Protein AF-A0A3Q9UR50-F1 (afdb_monomer_lite)

Sequence (77 aa):
MTDHLAALRSSLHARIRLAAEARRTARTKPTTCPHTWETFKQTVTVENTGFAGRAWFKVKGCRRCKAKALVDYVVES

Organism: NCBI:txid1328866

Secondary structure (DSSP, 8-state):
-HHHHHHHHHHHHHHHHHHHHHHHHHHHS----SSPPEEEEEEPPP--TT--SEEEEEEEE-TTT--EEEEEEEEE-

Structure (mmCIF, N/CA/C/O backbone):
data_AF-A0A3Q9UR50-F1
#
_entry.id   AF-A0A3Q9UR50-F1
#
loop_
_atom_site.group_PDB
_atom_site.id
_atom_site.type_symbol
_atom_site.label_atom_id
_atom_site.label_alt_id
_atom_site.label_comp_id
_atom_site.label_asym_id
_atom_site.label_entity_id
_atom_site.label_seq_id
_atom_site.pdbx_PDB_ins_code
_atom_site.Cartn_x
_atom_site.Cartn_y
_atom_site.Cartn_z
_atom_site.occupancy
_atom_site.B_iso_or_equiv
_atom_site.auth_seq_id
_atom_site.auth_comp_id
_atom_site.auth_asym_id
_atom_site.auth_atom_id
_atom_site.pdbx_PDB_model_num
ATOM 1 N N . MET A 1 1 ? 33.387 -0.510 -21.760 1.00 59.25 1 MET A N 1
ATOM 2 C CA . MET A 1 1 ? 31.910 -0.646 -21.893 1.00 59.25 1 MET A CA 1
ATOM 3 C C . MET A 1 1 ? 31.283 -1.460 -20.759 1.00 59.25 1 MET A C 1
ATOM 5 O O . MET A 1 1 ? 30.192 -1.119 -20.319 1.00 59.25 1 MET A O 1
ATOM 9 N N . THR A 1 2 ? 31.958 -2.495 -20.256 1.00 69.50 2 THR A N 1
ATOM 10 C CA . THR A 1 2 ? 31.530 -3.333 -19.118 1.00 69.50 2 THR A CA 1
ATOM 11 C C . THR A 1 2 ? 31.399 -2.565 -17.799 1.00 69.50 2 THR A C 1
ATOM 13 O O . THR A 1 2 ? 30.435 -2.781 -17.067 1.00 69.50 2 THR A O 1
ATOM 16 N N . ASP A 1 3 ? 32.289 -1.607 -17.537 1.00 78.62 3 ASP A N 1
ATOM 17 C CA . ASP A 1 3 ? 32.291 -0.840 -16.279 1.00 78.62 3 ASP A CA 1
ATOM 18 C C . ASP A 1 3 ? 31.068 0.073 -16.140 1.00 78.62 3 ASP A C 1
ATOM 20 O O . ASP A 1 3 ? 30.512 0.233 -15.055 1.00 78.62 3 ASP A O 1
ATOM 24 N N . HIS A 1 4 ? 30.584 0.615 -17.261 1.00 78.38 4 HIS A N 1
ATOM 25 C CA . HIS A 1 4 ? 29.376 1.435 -17.285 1.00 78.38 4 HIS A CA 1
ATOM 26 C C . HIS A 1 4 ? 28.124 0.605 -16.969 1.00 78.38 4 HIS A C 1
ATOM 28 O O . HIS A 1 4 ? 27.289 1.012 -16.162 1.00 78.38 4 HIS A O 1
ATOM 34 N N . LEU A 1 5 ? 28.021 -0.604 -17.532 1.00 85.75 5 LEU A N 1
ATOM 35 C CA . LEU A 1 5 ? 26.926 -1.530 -17.230 1.00 85.75 5 LEU A CA 1
ATOM 36 C C . LEU A 1 5 ? 26.971 -2.012 -15.772 1.00 85.75 5 LEU A C 1
ATOM 38 O O . LEU A 1 5 ? 25.926 -2.113 -15.124 1.00 85.75 5 LEU A O 1
ATOM 42 N N . ALA A 1 6 ? 28.167 -2.254 -15.228 1.00 85.12 6 ALA A N 1
ATOM 43 C CA . ALA A 1 6 ? 28.350 -2.600 -13.821 1.00 85.12 6 ALA A CA 1
ATOM 44 C C . ALA A 1 6 ? 27.912 -1.457 -12.888 1.00 85.12 6 ALA A C 1
ATOM 46 O O . ALA A 1 6 ? 27.191 -1.695 -11.914 1.00 85.12 6 ALA A O 1
ATOM 47 N N . ALA A 1 7 ? 28.265 -0.211 -13.220 1.00 84.94 7 ALA A N 1
ATOM 48 C CA . ALA A 1 7 ? 27.844 0.972 -12.473 1.00 84.94 7 ALA A CA 1
ATOM 49 C C . ALA A 1 7 ? 26.317 1.162 -12.500 1.00 84.94 7 ALA A C 1
ATOM 51 O O . ALA A 1 7 ? 25.700 1.379 -11.453 1.00 84.94 7 ALA A O 1
ATOM 52 N N . LEU A 1 8 ? 25.684 0.997 -13.668 1.00 89.00 8 LEU A N 1
ATOM 53 C CA . LEU A 1 8 ? 24.226 1.075 -13.803 1.00 89.00 8 LEU A CA 1
ATOM 54 C C . LEU A 1 8 ? 23.527 0.008 -12.955 1.00 89.00 8 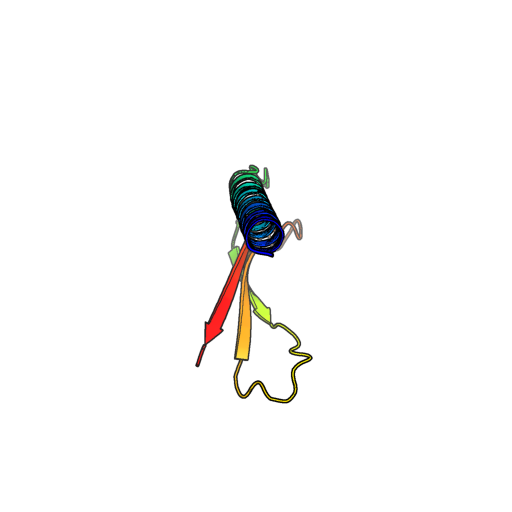LEU A C 1
ATOM 56 O O . LEU A 1 8 ? 22.617 0.334 -12.186 1.00 89.00 8 LEU A O 1
ATOM 60 N N . ARG A 1 9 ? 23.997 -1.243 -13.021 1.00 90.19 9 ARG A N 1
ATOM 61 C CA . ARG A 1 9 ? 23.463 -2.354 -12.221 1.00 90.19 9 ARG A CA 1
ATOM 62 C C . ARG A 1 9 ? 23.612 -2.102 -10.721 1.00 90.19 9 ARG A C 1
ATOM 64 O O . ARG A 1 9 ? 22.663 -2.321 -9.969 1.00 90.19 9 ARG A O 1
ATOM 71 N N . SER A 1 10 ? 24.769 -1.606 -10.288 1.00 89.50 10 SER A N 1
ATOM 72 C CA . SER A 1 10 ? 25.012 -1.249 -8.887 1.00 89.50 10 SER A CA 1
ATOM 73 C C . SER A 1 10 ? 24.052 -0.153 -8.408 1.00 89.50 10 SER A C 1
ATOM 75 O O . SER A 1 10 ? 23.394 -0.311 -7.376 1.00 89.50 10 SER A O 1
ATOM 77 N N . SER A 1 11 ? 23.870 0.908 -9.205 1.00 86.12 11 SER A N 1
ATOM 78 C CA . SER A 1 11 ? 22.947 1.999 -8.865 1.00 86.12 11 SER A CA 1
ATOM 79 C C . SER A 1 11 ? 21.489 1.528 -8.779 1.00 86.12 11 SER A C 1
ATOM 81 O O . SER A 1 11 ? 20.761 1.919 -7.865 1.00 86.12 11 SER A O 1
ATOM 83 N N . LEU A 1 12 ? 21.069 0.623 -9.670 1.00 90.00 12 LEU A N 1
ATOM 84 C CA . LEU A 1 12 ? 19.735 0.031 -9.643 1.00 90.00 12 LEU A CA 1
ATOM 85 C C . LEU A 1 12 ? 19.520 -0.779 -8.360 1.00 90.00 12 LEU A C 1
ATOM 87 O O . LEU A 1 12 ? 18.519 -0.587 -7.670 1.00 90.00 12 LEU A O 1
ATOM 91 N N . HIS A 1 13 ? 20.474 -1.639 -7.994 1.00 90.81 13 HIS A N 1
ATOM 92 C CA . HIS A 1 13 ? 20.385 -2.414 -6.757 1.00 90.81 13 HIS A CA 1
ATOM 93 C C . HIS A 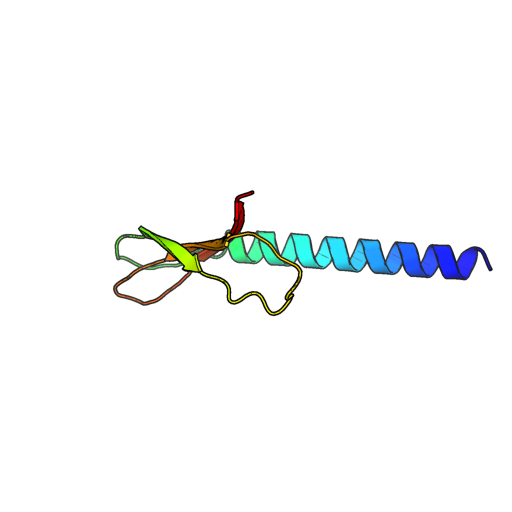1 13 ? 20.366 -1.524 -5.510 1.00 90.81 13 HIS A C 1
ATOM 95 O O . HIS A 1 13 ? 19.631 -1.828 -4.569 1.00 90.81 13 HIS A O 1
ATOM 101 N N . ALA A 1 14 ? 21.120 -0.421 -5.495 1.00 87.62 14 ALA A N 1
ATOM 102 C CA . ALA A 1 14 ? 21.081 0.551 -4.404 1.00 87.62 14 ALA A CA 1
ATOM 103 C C . ALA A 1 14 ? 19.691 1.196 -4.273 1.00 87.62 14 ALA A C 1
ATOM 105 O O . ALA A 1 14 ? 19.122 1.224 -3.181 1.00 87.62 14 ALA A O 1
ATOM 106 N N . ARG A 1 15 ? 19.088 1.623 -5.392 1.00 84.06 15 ARG A N 1
ATOM 107 C CA . ARG A 1 15 ? 17.731 2.197 -5.413 1.00 84.06 15 ARG A CA 1
ATOM 108 C C . ARG A 1 15 ? 16.668 1.198 -4.956 1.00 84.06 15 ARG A C 1
ATOM 110 O O . ARG A 1 15 ? 15.779 1.570 -4.192 1.00 84.06 15 ARG A O 1
ATOM 117 N N . ILE A 1 16 ? 16.777 -0.068 -5.365 1.00 87.25 16 ILE A N 1
ATOM 118 C CA . ILE A 1 16 ? 15.882 -1.142 -4.905 1.00 87.25 16 ILE A CA 1
ATOM 119 C C . ILE A 1 16 ? 16.003 -1.330 -3.388 1.00 87.25 16 ILE A C 1
ATOM 121 O O . ILE A 1 16 ? 14.986 -1.432 -2.700 1.00 87.25 16 ILE A O 1
ATOM 125 N N . ARG A 1 17 ? 17.232 -1.335 -2.854 1.00 87.69 17 ARG A N 1
ATOM 126 C CA . ARG A 1 17 ? 17.487 -1.485 -1.414 1.00 87.69 17 ARG A CA 1
ATOM 127 C C . ARG A 1 17 ? 16.862 -0.345 -0.610 1.00 87.69 17 ARG A C 1
ATOM 129 O O . ARG A 1 17 ? 16.117 -0.616 0.327 1.00 87.69 17 ARG A O 1
ATOM 136 N N . LEU A 1 18 ? 17.092 0.899 -1.034 1.00 81.75 18 LEU A N 1
ATOM 137 C CA . LEU A 1 18 ? 16.522 2.094 -0.404 1.00 81.75 18 LEU A CA 1
ATOM 138 C C . LEU A 1 18 ? 14.989 2.073 -0.428 1.00 81.75 18 LEU A C 1
ATOM 140 O O . LEU A 1 18 ? 14.347 2.350 0.581 1.00 81.75 18 LEU A O 1
ATOM 144 N N . ALA A 1 19 ? 14.387 1.679 -1.553 1.00 74.50 19 ALA A N 1
ATOM 145 C CA . ALA A 1 19 ? 12.936 1.557 -1.659 1.00 74.50 19 ALA A CA 1
ATOM 146 C C . ALA A 1 19 ? 12.373 0.464 -0.732 1.00 74.50 19 ALA A C 1
ATOM 148 O O . ALA A 1 19 ? 11.330 0.655 -0.104 1.00 74.50 19 ALA A O 1
ATOM 149 N N . ALA A 1 20 ? 13.058 -0.677 -0.616 1.00 80.12 20 ALA A N 1
ATOM 150 C CA . ALA A 1 20 ? 12.661 -1.754 0.286 1.00 80.12 20 ALA A CA 1
ATOM 151 C C . ALA A 1 20 ? 12.780 -1.345 1.763 1.00 80.12 20 ALA A C 1
ATOM 153 O O . ALA A 1 20 ? 11.925 -1.689 2.579 1.00 80.12 20 ALA A O 1
ATOM 154 N N . GLU A 1 21 ? 13.820 -0.597 2.116 1.00 77.81 21 GLU A N 1
ATOM 155 C CA . GLU A 1 21 ? 14.020 -0.072 3.464 1.00 77.81 21 GLU A CA 1
ATOM 156 C C . GLU A 1 21 ? 12.982 0.989 3.829 1.00 77.81 21 GLU A C 1
ATOM 158 O O . GLU A 1 21 ? 12.323 0.848 4.853 1.00 77.81 21 GLU A O 1
ATOM 163 N N . ALA A 1 22 ? 12.711 1.952 2.944 1.00 71.62 22 ALA A N 1
ATOM 164 C CA . ALA A 1 22 ? 11.649 2.938 3.141 1.00 71.62 22 ALA A CA 1
ATOM 165 C C . ALA A 1 22 ? 10.275 2.279 3.370 1.00 71.62 22 ALA A C 1
ATOM 167 O O . ALA A 1 22 ? 9.530 2.687 4.262 1.00 71.62 22 ALA A O 1
ATOM 168 N N . ARG A 1 23 ? 9.956 1.213 2.619 1.00 70.75 23 ARG A N 1
ATOM 169 C CA . ARG A 1 23 ? 8.730 0.417 2.821 1.00 70.75 23 ARG A CA 1
ATOM 170 C C . ARG A 1 23 ? 8.700 -0.270 4.187 1.00 70.75 23 ARG A C 1
ATOM 172 O O . ARG A 1 23 ? 7.659 -0.266 4.839 1.00 70.75 23 ARG A O 1
ATOM 179 N N . ARG A 1 24 ? 9.823 -0.846 4.632 1.00 68.31 24 ARG A N 1
ATOM 180 C CA . ARG A 1 24 ? 9.933 -1.467 5.964 1.00 68.31 24 ARG A CA 1
ATOM 181 C C . ARG A 1 24 ? 9.744 -0.435 7.074 1.00 68.31 24 ARG A C 1
ATOM 183 O O . ARG A 1 24 ? 8.920 -0.664 7.951 1.00 68.31 24 ARG A O 1
ATOM 190 N N . THR A 1 25 ? 10.407 0.714 6.984 1.00 62.44 25 THR A N 1
ATOM 191 C CA . THR A 1 25 ? 10.294 1.802 7.967 1.00 62.44 25 THR A CA 1
ATOM 192 C C . THR A 1 25 ? 8.881 2.382 8.026 1.00 62.44 25 THR A C 1
ATOM 194 O O . THR A 1 25 ? 8.351 2.622 9.110 1.00 62.44 25 THR A O 1
ATOM 197 N N . ALA A 1 26 ? 8.228 2.564 6.873 1.00 61.94 26 ALA A N 1
ATOM 198 C CA . ALA A 1 26 ? 6.830 2.987 6.817 1.00 61.94 26 ALA A CA 1
ATOM 199 C C . ALA A 1 26 ? 5.898 1.960 7.480 1.00 61.94 26 ALA A C 1
ATOM 201 O O . ALA A 1 26 ? 4.993 2.343 8.217 1.00 61.94 26 ALA A O 1
ATOM 202 N N . ARG A 1 27 ? 6.162 0.661 7.283 1.00 61.38 27 ARG A N 1
ATOM 203 C CA . ARG A 1 27 ? 5.412 -0.438 7.907 1.00 61.38 27 ARG A CA 1
ATOM 204 C C . ARG A 1 27 ? 5.585 -0.510 9.425 1.00 61.38 27 ARG A C 1
ATOM 206 O O . ARG A 1 27 ? 4.656 -0.930 10.108 1.00 61.38 27 ARG A O 1
ATOM 213 N N . THR A 1 28 ? 6.745 -0.128 9.953 1.00 55.59 28 THR A N 1
ATOM 214 C CA . THR A 1 28 ? 7.042 -0.186 11.393 1.00 55.59 28 THR A CA 1
ATOM 215 C C . THR A 1 28 ? 6.696 1.089 12.150 1.00 55.59 28 THR A C 1
ATOM 217 O O . THR A 1 28 ? 6.777 1.080 13.375 1.00 55.59 28 THR A O 1
ATOM 220 N N . LYS A 1 29 ? 6.322 2.186 11.475 1.00 54.72 29 LYS A N 1
ATOM 221 C CA . LYS A 1 29 ? 5.941 3.420 12.170 1.00 54.72 29 LYS A CA 1
ATOM 222 C C . LYS A 1 29 ? 4.675 3.149 12.996 1.00 54.72 29 LYS A C 1
ATOM 224 O O . LYS A 1 29 ? 3.631 2.867 12.403 1.00 54.72 29 LYS A O 1
ATOM 229 N N . PRO A 1 30 ? 4.724 3.240 14.339 1.00 55.47 30 PRO A N 1
ATOM 230 C CA . PRO A 1 30 ? 3.544 3.039 15.159 1.00 55.47 30 PRO A CA 1
ATOM 231 C C . PRO A 1 30 ? 2.572 4.168 14.848 1.00 55.47 30 PRO A C 1
ATOM 233 O O . PRO A 1 30 ? 2.808 5.331 15.175 1.00 55.47 30 PRO A O 1
ATOM 236 N N . THR A 1 31 ? 1.477 3.849 14.177 1.00 63.06 31 THR A N 1
ATOM 237 C CA . THR A 1 31 ? 0.367 4.779 14.071 1.00 63.06 31 THR A CA 1
ATOM 238 C C . THR A 1 31 ? -0.395 4.720 15.387 1.00 63.06 31 THR A C 1
ATOM 240 O O . THR A 1 31 ? -1.250 3.859 15.589 1.00 63.06 31 THR A O 1
ATOM 243 N N . THR A 1 32 ? -0.035 5.616 16.305 1.00 68.94 32 THR A N 1
ATOM 244 C CA . THR A 1 32 ? -0.648 5.800 17.625 1.00 68.94 32 THR A CA 1
ATOM 245 C C . THR A 1 32 ? -2.059 6.374 17.481 1.00 68.94 32 THR A C 1
ATOM 247 O O . THR A 1 32 ? -2.327 7.534 17.771 1.00 68.94 32 THR A O 1
ATOM 250 N N . CYS A 1 33 ? -2.988 5.570 16.968 1.00 74.25 33 CYS A N 1
ATOM 251 C CA . CYS A 1 33 ? -4.403 5.913 16.956 1.00 74.25 33 CYS A CA 1
ATOM 252 C C . CYS A 1 33 ? -5.129 5.060 18.002 1.00 74.25 33 CYS A C 1
ATOM 254 O O . CYS A 1 33 ? -5.031 3.835 17.915 1.00 74.25 33 CYS A O 1
ATOM 256 N N . PRO A 1 34 ? -5.869 5.675 18.945 1.00 81.25 34 PRO A N 1
ATOM 257 C CA . PRO A 1 34 ? -6.618 4.948 19.973 1.00 81.25 34 PRO A CA 1
ATOM 258 C C . PRO A 1 34 ? -7.901 4.292 19.437 1.00 81.25 34 PRO A C 1
ATOM 260 O O . PRO A 1 34 ? -8.577 3.571 20.160 1.00 81.25 34 PRO A O 1
ATOM 263 N N . HIS A 1 35 ? -8.273 4.564 18.186 1.00 83.88 35 HIS A N 1
ATOM 264 C CA . HIS A 1 35 ? -9.476 4.021 17.566 1.00 83.88 35 HIS A CA 1
ATOM 265 C C . HIS A 1 35 ? -9.194 2.712 16.827 1.00 83.88 35 HIS A C 1
ATOM 267 O O . HIS A 1 35 ? -8.059 2.421 16.444 1.00 83.88 35 HIS A O 1
ATOM 273 N N . THR A 1 36 ? -10.264 1.970 16.543 1.00 82.38 36 THR A N 1
ATOM 274 C CA . THR A 1 36 ? -10.209 0.736 15.763 1.00 82.38 36 THR A CA 1
ATOM 275 C C . THR A 1 36 ? -9.580 0.965 14.391 1.00 82.38 36 THR A C 1
ATOM 277 O O . THR A 1 36 ? -9.953 1.874 13.643 1.00 82.38 36 THR A O 1
ATOM 280 N N . TRP A 1 37 ? -8.620 0.102 14.068 1.00 83.06 37 TRP A N 1
ATOM 281 C CA . TRP A 1 37 ? -8.007 0.024 12.753 1.00 83.06 37 TRP A CA 1
ATOM 282 C C . TRP A 1 37 ? -8.749 -0.995 11.899 1.00 83.06 37 TRP A C 1
ATOM 284 O O . TRP A 1 37 ? -8.845 -2.162 12.267 1.00 83.06 37 TRP A O 1
ATOM 294 N N . GLU A 1 38 ? -9.207 -0.562 10.735 1.00 83.06 38 GLU A N 1
ATOM 295 C CA . GLU A 1 38 ? -9.939 -1.369 9.765 1.00 83.06 38 GLU A CA 1
ATOM 296 C C . GLU A 1 38 ? -9.128 -1.494 8.469 1.00 83.06 38 GLU A C 1
ATOM 298 O O . GLU A 1 38 ? -8.251 -0.676 8.169 1.00 83.06 38 GLU A O 1
ATOM 303 N N . THR A 1 39 ? -9.409 -2.537 7.691 1.00 84.44 39 THR A N 1
ATOM 304 C CA . THR A 1 39 ? -8.816 -2.730 6.366 1.00 84.44 39 THR A CA 1
ATOM 305 C C . THR A 1 39 ? -9.794 -2.273 5.292 1.00 84.44 39 THR A C 1
ATOM 307 O O . THR A 1 39 ? -10.926 -2.738 5.229 1.00 84.44 39 THR A O 1
ATOM 310 N N . PHE A 1 40 ? -9.330 -1.393 4.412 1.00 82.12 40 PHE A N 1
ATOM 311 C CA . PHE A 1 40 ? -10.102 -0.811 3.321 1.00 82.12 40 PHE A CA 1
ATOM 312 C C . PHE A 1 40 ? -9.521 -1.227 1.972 1.00 82.12 40 PHE A C 1
ATOM 314 O O . PHE A 1 40 ? -8.309 -1.398 1.835 1.00 82.12 40 PHE A O 1
ATOM 321 N N . LYS A 1 41 ? -10.378 -1.333 0.953 1.00 82.44 41 LYS A N 1
ATOM 322 C CA . LYS A 1 41 ? -9.944 -1.375 -0.447 1.00 82.44 41 LYS A CA 1
ATOM 323 C C . LYS A 1 41 ? -9.948 0.052 -0.991 1.00 82.44 41 LYS A C 1
ATOM 325 O O . LYS A 1 41 ? -10.995 0.691 -1.024 1.00 82.44 41 LYS A O 1
ATOM 330 N N . GLN A 1 42 ? -8.788 0.555 -1.397 1.00 77.75 42 GLN A N 1
ATOM 331 C CA . GLN A 1 42 ? -8.666 1.824 -2.107 1.00 77.75 42 GLN A CA 1
ATOM 332 C C . GLN A 1 42 ? -8.416 1.528 -3.585 1.00 77.75 42 GLN A C 1
ATOM 334 O O . GLN A 1 42 ? -7.319 1.117 -3.955 1.00 77.75 42 GLN A O 1
ATOM 339 N N . THR A 1 43 ? -9.440 1.716 -4.415 1.00 75.12 43 THR A N 1
ATOM 340 C CA . THR A 1 43 ? -9.352 1.528 -5.868 1.00 75.12 43 THR A CA 1
ATOM 341 C C . THR A 1 43 ? -8.292 2.447 -6.467 1.00 75.12 43 THR A C 1
ATOM 343 O O . THR A 1 43 ? -8.180 3.609 -6.068 1.00 75.12 43 THR A O 1
ATOM 346 N N . VAL A 1 44 ? -7.516 1.925 -7.414 1.00 73.38 44 VAL A N 1
ATOM 347 C CA . VAL A 1 44 ? -6.535 2.705 -8.175 1.00 73.38 44 VAL A CA 1
ATOM 348 C C . VAL A 1 44 ? -7.136 3.077 -9.519 1.00 73.38 44 VAL A C 1
ATOM 350 O O . VAL A 1 44 ? -7.670 2.216 -10.216 1.00 73.38 44 VAL A O 1
ATOM 353 N N . THR A 1 45 ? -7.040 4.351 -9.887 1.00 71.06 45 THR A N 1
ATOM 354 C CA . THR A 1 45 ? -7.295 4.774 -11.264 1.00 71.06 45 THR A CA 1
ATOM 355 C C . THR A 1 45 ? -6.088 4.372 -12.095 1.00 71.06 45 THR A C 1
ATOM 357 O O . THR A 1 45 ? -4.974 4.819 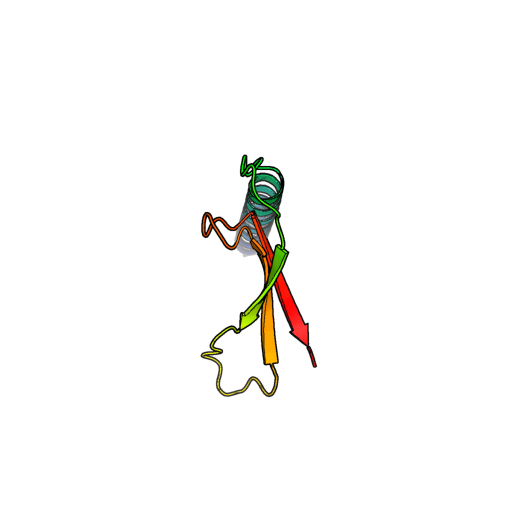-11.830 1.00 71.06 45 THR A O 1
ATOM 360 N N . VAL A 1 46 ? -6.293 3.479 -13.057 1.00 66.19 46 VAL A N 1
ATOM 361 C CA . VAL A 1 46 ? -5.214 2.981 -13.907 1.00 66.19 46 VAL A CA 1
ATOM 362 C C . VAL A 1 46 ? -5.130 3.868 -15.144 1.00 66.19 46 VAL A C 1
ATOM 364 O O . VAL A 1 46 ? -6.068 3.926 -15.927 1.00 66.19 46 VAL A O 1
ATOM 367 N N . GLU A 1 47 ? -4.010 4.569 -15.308 1.00 73.81 47 GLU A N 1
ATOM 368 C CA . GLU A 1 47 ? -3.748 5.415 -16.486 1.00 73.81 47 GLU A CA 1
ATOM 369 C C . GLU A 1 47 ? -3.336 4.589 -17.717 1.00 73.81 47 GLU A C 1
ATOM 371 O O . GLU A 1 47 ? -3.393 5.063 -18.848 1.00 73.81 47 GLU A O 1
ATOM 376 N N . ASN A 1 48 ? -2.936 3.330 -17.511 1.00 73.94 48 ASN A N 1
ATOM 377 C CA . ASN A 1 48 ? -2.581 2.407 -18.582 1.00 73.94 48 ASN A CA 1
ATOM 378 C C . ASN A 1 48 ? -3.840 1.797 -19.217 1.00 73.94 48 ASN A C 1
ATOM 380 O O . ASN A 1 48 ? -4.462 0.901 -18.645 1.00 73.94 48 ASN A O 1
ATOM 384 N N . THR A 1 49 ? -4.169 2.244 -20.428 1.00 69.94 49 THR A N 1
ATOM 385 C CA . THR A 1 49 ? -5.331 1.788 -21.209 1.00 69.94 49 THR A CA 1
ATOM 386 C C . THR A 1 49 ? -5.282 0.311 -21.610 1.00 69.94 49 THR A C 1
ATOM 388 O O . THR A 1 49 ? -6.323 -0.261 -21.915 1.00 69.94 49 THR A O 1
ATOM 391 N N . GLY A 1 50 ? -4.108 -0.332 -21.581 1.00 76.75 50 GLY A N 1
ATOM 392 C CA . GLY A 1 50 ? -3.954 -1.765 -21.854 1.00 76.75 50 GLY A CA 1
ATOM 393 C C . GLY A 1 50 ? -4.215 -2.677 -20.649 1.00 76.75 50 GLY A C 1
ATOM 394 O O . GLY A 1 50 ? -4.119 -3.896 -20.773 1.00 76.75 50 GLY A O 1
ATOM 395 N N . PHE A 1 51 ? -4.506 -2.122 -19.470 1.00 75.62 51 PHE A N 1
ATOM 396 C CA . PHE A 1 51 ? -4.763 -2.913 -18.269 1.00 75.62 51 PHE A CA 1
ATOM 397 C C . PHE A 1 51 ? -6.215 -3.410 -18.227 1.00 75.62 51 PHE A C 1
ATOM 399 O O . PHE A 1 51 ? -7.136 -2.665 -17.900 1.00 75.62 51 PHE A O 1
ATOM 406 N N . ALA A 1 52 ? -6.411 -4.697 -18.508 1.00 74.31 52 ALA A N 1
ATOM 407 C CA . ALA A 1 52 ? -7.713 -5.369 -18.495 1.00 74.31 52 ALA A CA 1
ATOM 408 C C . ALA A 1 52 ? -8.020 -6.017 -17.123 1.00 74.31 52 ALA A C 1
ATOM 410 O O . ALA A 1 52 ? -8.339 -7.198 -17.037 1.00 74.31 52 ALA A O 1
ATOM 411 N N . GLY A 1 53 ? -7.886 -5.262 -16.026 1.00 75.44 53 GLY A N 1
ATOM 412 C CA . GLY A 1 53 ? -8.081 -5.785 -14.667 1.00 75.44 53 GLY A CA 1
ATOM 413 C C . GLY A 1 53 ? -8.611 -4.754 -13.673 1.00 75.44 53 GLY A C 1
ATOM 414 O O . GLY A 1 53 ? -8.895 -3.606 -14.019 1.00 75.44 53 GLY A O 1
ATOM 415 N N . ARG A 1 54 ? -8.729 -5.148 -12.398 1.00 73.94 54 ARG A N 1
ATOM 416 C CA . ARG A 1 54 ? -9.039 -4.231 -11.287 1.00 73.94 54 ARG A CA 1
ATOM 417 C C . ARG A 1 54 ? -7.855 -4.197 -10.327 1.00 73.94 54 ARG A C 1
ATOM 419 O O . ARG A 1 54 ? -7.402 -5.230 -9.847 1.00 73.94 54 ARG A O 1
ATOM 426 N N . ALA A 1 55 ? -7.368 -2.996 -10.033 1.00 76.19 55 ALA A N 1
ATOM 427 C CA . ALA A 1 55 ? -6.279 -2.781 -9.089 1.00 76.19 55 ALA A CA 1
ATOM 428 C C . ALA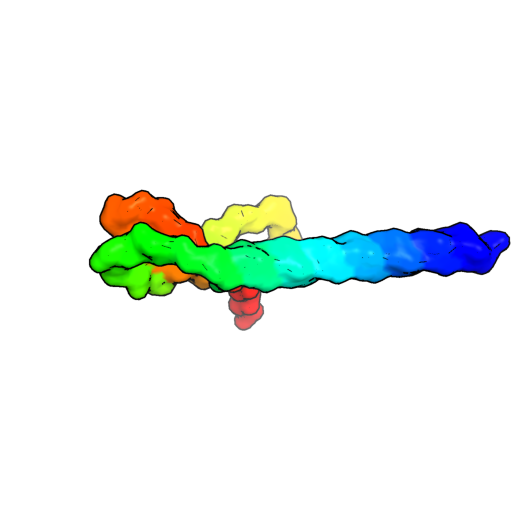 A 1 55 ? -6.777 -2.003 -7.868 1.00 76.19 55 ALA A C 1
ATOM 430 O O . ALA A 1 55 ? -7.521 -1.023 -7.987 1.00 76.19 55 ALA A O 1
ATOM 431 N N . TRP A 1 56 ? -6.355 -2.422 -6.679 1.00 77.56 56 TRP A N 1
ATOM 432 C CA . TRP A 1 56 ? -6.593 -1.673 -5.449 1.00 77.56 56 TRP A CA 1
ATOM 433 C C . TRP A 1 56 ? -5.435 -1.814 -4.478 1.00 77.56 56 TRP A C 1
ATOM 435 O O . TRP A 1 56 ? -4.716 -2.810 -4.442 1.00 77.56 56 TRP A O 1
ATOM 445 N N . PHE A 1 57 ? -5.309 -0.827 -3.606 1.00 75.75 57 PHE A N 1
ATOM 446 C CA . PHE A 1 57 ? -4.512 -0.957 -2.404 1.00 75.75 57 PHE A CA 1
ATOM 447 C C . PHE A 1 57 ? -5.372 -1.515 -1.267 1.00 75.75 57 PHE A C 1
ATOM 449 O O . PHE A 1 57 ? -6.458 -1.000 -0.989 1.00 75.75 57 PHE A O 1
ATOM 456 N N . LYS A 1 58 ? -4.888 -2.546 -0.571 1.00 77.81 58 LYS A N 1
ATOM 457 C CA . LYS A 1 58 ? -5.369 -2.904 0.765 1.00 77.81 58 LYS A CA 1
ATOM 458 C C . LYS A 1 58 ? -4.732 -1.937 1.753 1.00 77.81 58 LYS A C 1
ATOM 460 O O . LYS A 1 58 ? -3.516 -1.934 1.931 1.00 77.81 58 LYS A O 1
ATOM 465 N N . VAL A 1 59 ? -5.556 -1.099 2.372 1.00 80.12 59 VAL A N 1
ATOM 466 C CA . VAL A 1 59 ? -5.100 -0.056 3.286 1.00 80.12 59 VAL A CA 1
ATOM 467 C C . VAL A 1 59 ? -5.556 -0.363 4.700 1.00 80.12 59 VAL A C 1
ATOM 469 O O . VAL A 1 59 ? -6.755 -0.459 4.937 1.00 80.12 59 VAL A O 1
ATOM 472 N N . LYS A 1 60 ? -4.634 -0.463 5.661 1.00 79.62 60 LYS A N 1
ATOM 473 C CA . LYS A 1 60 ? -5.003 -0.461 7.085 1.00 79.62 60 LYS A CA 1
ATOM 474 C C . LYS A 1 60 ? -5.109 0.985 7.555 1.00 79.62 60 LYS A C 1
ATOM 476 O O . LYS A 1 60 ? -4.119 1.719 7.511 1.00 79.62 60 LYS A O 1
ATOM 481 N N . GLY A 1 61 ? -6.299 1.403 7.968 1.00 83.50 61 GLY A N 1
ATOM 482 C CA . GLY A 1 61 ? -6.588 2.784 8.336 1.00 83.50 61 GLY A CA 1
ATOM 483 C C . GLY A 1 61 ? -7.506 2.904 9.545 1.00 83.50 61 GLY A C 1
ATOM 484 O O . GLY A 1 61 ? -8.135 1.940 9.963 1.00 83.50 61 GLY A O 1
ATOM 485 N N . CYS A 1 62 ? -7.611 4.109 10.088 1.00 83.69 62 CYS A N 1
ATOM 486 C CA . CYS A 1 62 ? -8.627 4.459 11.071 1.00 83.69 62 CYS A CA 1
ATOM 487 C C . CYS A 1 62 ? -9.673 5.356 10.406 1.00 83.69 62 CYS A C 1
ATOM 489 O O . CYS A 1 62 ? -9.349 6.450 9.936 1.00 83.69 62 CYS A O 1
ATOM 491 N N . ARG A 1 63 ? -10.942 4.930 10.408 1.00 81.88 63 ARG A N 1
ATOM 492 C CA . ARG A 1 63 ? -12.045 5.691 9.799 1.00 81.88 63 ARG A CA 1
ATOM 493 C C . ARG A 1 63 ? -12.264 7.052 10.465 1.00 81.88 63 ARG A C 1
ATOM 495 O O . ARG A 1 63 ? -12.582 8.023 9.785 1.00 81.88 63 ARG A O 1
ATOM 502 N N . ARG A 1 64 ? -12.061 7.130 11.783 1.00 83.38 64 ARG A N 1
ATOM 503 C CA . ARG A 1 64 ? -12.297 8.341 12.584 1.00 83.38 6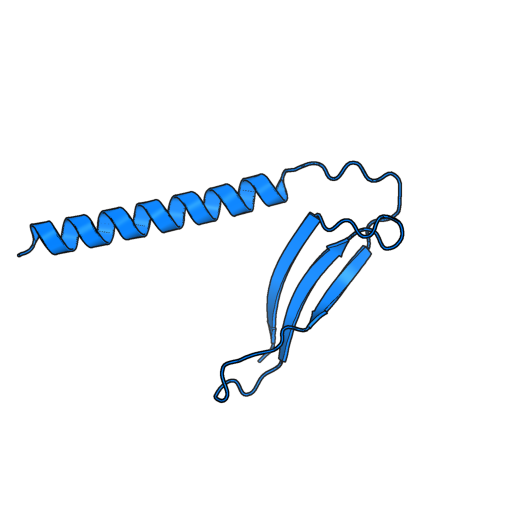4 ARG A CA 1
ATOM 504 C C . ARG A 1 64 ? -11.182 9.376 12.438 1.00 83.38 64 ARG A C 1
ATOM 506 O O . ARG A 1 64 ? -11.461 10.547 12.220 1.00 83.38 64 ARG A O 1
ATOM 513 N N . CYS A 1 65 ? -9.925 8.943 12.507 1.00 80.81 65 CYS A N 1
ATOM 514 C CA . CYS A 1 65 ? -8.760 9.826 12.377 1.00 80.81 65 CYS A CA 1
ATOM 515 C C . CYS A 1 65 ? -8.319 10.054 10.929 1.00 80.81 65 CYS A C 1
ATOM 517 O O . CYS A 1 65 ? -7.426 10.862 10.699 1.00 80.81 65 CYS A O 1
ATOM 519 N N . LYS A 1 66 ? -8.878 9.313 9.963 1.00 76.31 66 LYS A N 1
ATOM 520 C CA . LYS A 1 66 ? -8.444 9.296 8.555 1.00 76.31 66 LYS A CA 1
ATOM 521 C C . LYS A 1 66 ? -6.950 8.961 8.369 1.00 76.31 66 LYS A C 1
ATOM 523 O O . LYS A 1 66 ? -6.380 9.221 7.313 1.00 76.31 66 LYS A O 1
ATO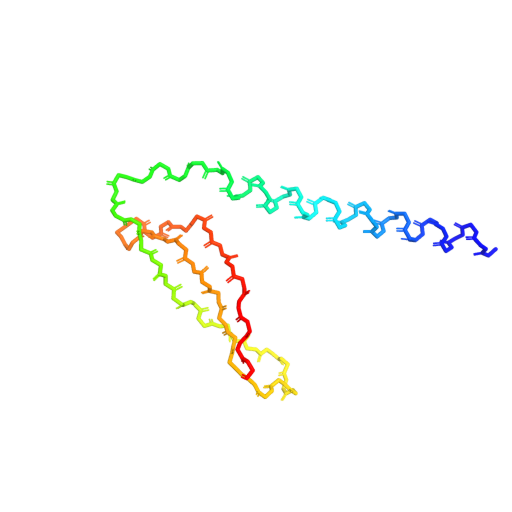M 528 N N . ALA A 1 67 ? -6.320 8.354 9.378 1.00 74.56 67 ALA A N 1
ATOM 529 C CA . ALA A 1 67 ? -4.926 7.923 9.344 1.00 74.56 67 ALA A CA 1
ATOM 530 C C . ALA A 1 67 ? -4.788 6.590 8.591 1.00 74.56 67 ALA A C 1
ATOM 532 O O . ALA A 1 67 ? -5.649 5.718 8.717 1.00 74.56 67 ALA A O 1
ATOM 533 N N . LYS A 1 68 ? -3.695 6.419 7.839 1.00 73.00 68 LYS A N 1
ATOM 534 C CA . LYS A 1 68 ? -3.352 5.198 7.089 1.00 73.00 68 LYS A CA 1
ATOM 535 C C . LYS A 1 68 ? -1.977 4.704 7.545 1.00 73.00 68 LYS A C 1
ATOM 537 O O . LYS A 1 68 ? -1.072 5.518 7.691 1.00 73.00 68 LYS A O 1
ATOM 542 N N . ALA A 1 69 ? -1.833 3.402 7.776 1.00 64.50 69 ALA A N 1
ATOM 543 C CA . ALA A 1 69 ? -0.601 2.796 8.290 1.00 64.50 69 ALA A CA 1
ATOM 544 C C . ALA A 1 69 ? 0.088 1.882 7.269 1.00 64.50 69 ALA A C 1
ATOM 546 O O . ALA A 1 69 ? 1.309 1.882 7.159 1.00 64.50 69 ALA A O 1
ATOM 547 N N . LEU A 1 70 ? -0.689 1.101 6.513 1.00 63.78 70 LEU A N 1
ATOM 548 C CA . LEU A 1 70 ? -0.171 0.106 5.569 1.00 63.78 70 LEU A CA 1
ATOM 549 C C . LEU A 1 70 ? -0.927 0.203 4.259 1.00 63.78 70 LEU A C 1
ATOM 551 O O . LEU A 1 70 ? -2.140 0.380 4.292 1.00 63.78 70 LEU A O 1
ATOM 555 N N . VAL A 1 71 ? -0.209 0.098 3.145 1.00 61.56 71 VAL A N 1
ATOM 556 C CA . VAL A 1 71 ? -0.735 0.156 1.779 1.00 61.56 71 VAL A CA 1
ATOM 557 C C . VAL A 1 71 ? -0.100 -1.009 1.020 1.00 61.56 71 VAL A C 1
ATOM 559 O O . VAL A 1 71 ? 1.028 -0.895 0.548 1.00 61.56 71 VAL A O 1
ATOM 562 N N . ASP A 1 72 ? -0.802 -2.136 0.936 1.00 62.25 72 ASP A N 1
ATOM 563 C CA . ASP A 1 72 ? -0.380 -3.279 0.122 1.00 62.25 72 ASP A CA 1
ATOM 564 C C . ASP A 1 72 ? -1.070 -3.188 -1.239 1.00 62.25 72 ASP A C 1
ATOM 566 O O . ASP A 1 72 ? -2.298 -3.166 -1.317 1.00 62.25 72 ASP A O 1
ATOM 570 N N . TYR A 1 73 ? -0.299 -3.099 -2.323 1.00 51.31 73 TYR A N 1
ATOM 571 C CA . TYR A 1 73 ? -0.858 -3.107 -3.675 1.00 51.31 73 TYR A CA 1
ATOM 572 C C . TYR A 1 73 ? -1.278 -4.526 -4.048 1.00 51.31 73 TYR A C 1
ATOM 574 O O . TYR A 1 73 ? -0.475 -5.454 -3.955 1.00 51.31 73 TYR A O 1
ATOM 582 N N . VAL A 1 74 ? -2.530 -4.690 -4.465 1.00 62.41 74 VAL A N 1
ATOM 583 C CA . VAL A 1 74 ? -3.082 -5.968 -4.907 1.00 62.41 74 VAL A CA 1
ATOM 584 C C . VAL A 1 74 ? -3.621 -5.795 -6.321 1.00 62.41 74 VAL A C 1
ATOM 586 O O . VAL A 1 74 ? -4.424 -4.901 -6.593 1.00 62.41 74 VAL A O 1
ATOM 589 N N . VAL A 1 75 ? -3.162 -6.667 -7.212 1.00 58.94 75 VAL A N 1
ATOM 590 C CA . VAL A 1 75 ? -3.696 -6.831 -8.564 1.00 58.94 75 VAL A CA 1
ATOM 591 C C . VAL A 1 75 ? -4.452 -8.150 -8.563 1.00 58.94 75 VAL A C 1
ATOM 593 O O . VAL A 1 75 ? -3.847 -9.182 -8.281 1.00 58.94 75 VAL A O 1
ATOM 596 N N . GLU A 1 76 ? -5.756 -8.114 -8.825 1.00 58.25 76 GLU A N 1
ATOM 597 C CA . GLU A 1 76 ? -6.527 -9.331 -9.089 1.00 58.25 76 GLU A CA 1
ATOM 598 C C . GLU A 1 76 ? -6.683 -9.481 -10.608 1.00 58.25 76 GLU A C 1
ATOM 600 O O . GLU A 1 76 ? -7.079 -8.531 -11.294 1.00 58.25 76 GLU A O 1
ATOM 605 N N . SER A 1 77 ? -6.271 -10.650 -11.106 1.00 51.78 77 SER A N 1
ATOM 606 C CA . SER A 1 77 ? -6.384 -11.118 -12.493 1.00 51.78 77 SER A CA 1
ATOM 607 C C . SER A 1 77 ? -7.673 -11.892 -12.706 1.00 51.78 77 SER A C 1
ATOM 609 O O . SER A 1 77 ? -7.954 -12.735 -11.822 1.00 51.78 77 SER A O 1
#

Foldseek 3Di:
DVVVVVVVVVVVVVVVVVVVVVLVVLLPPPPPDPADWDWDWAWDDDPDPPDPFTKTWGWTAGPVVRDTRDTHIDTDD

Radius of gyration: 17.76 Å; chains: 1; bounding box: 45×21×42 Å

pLDDT: mean 74.87, std 10.07, range [51.31, 90.81]